Protein AF-A0AAV3FG25-F1 (afdb_monomer_lite)

Secondary structure (DSSP, 8-state):
--SHHHHHHHHHHHHHHHHHHHHTT-----GGGS-HHHHHHHHHHHHHHTT-SSPPPHHHHHHHHHHHH--

Radius of gyration: 11.73 Å; chains: 1; bounding box: 27×21×34 Å

pLDDT: mean 90.22, std 8.28, range [51.47, 96.06]

Organism: NCBI:txid883064

Structure (mmCIF, N/CA/C/O backbone):
data_AF-A0AAV3FG25-F1
#
_entry.id   AF-A0AAV3FG25-F1
#
loop_
_atom_site.group_PDB
_atom_site.id
_atom_site.type_symbol
_atom_site.label_atom_id
_atom_site.label_alt_id
_atom_site.label_comp_id
_atom_site.label_asym_id
_atom_site.label_entity_id
_atom_site.label_seq_id
_atom_site.pdbx_PDB_ins_code
_atom_site.Cartn_x
_atom_site.Cartn_y
_atom_site.Cartn_z
_atom_site.occupancy
_atom_site.B_iso_or_equiv
_atom_site.auth_seq_id
_atom_site.auth_comp_id
_atom_site.auth_asym_id
_atom_site.auth_atom_id
_atom_site.pdbx_PDB_model_num
ATOM 1 N N . MET A 1 1 ? 13.185 1.558 -23.324 1.00 51.47 1 MET A N 1
ATOM 2 C CA . MET A 1 1 ? 11.748 1.774 -23.026 1.00 51.47 1 MET A CA 1
ATOM 3 C C . MET A 1 1 ? 11.530 1.660 -21.512 1.00 51.47 1 MET A C 1
ATOM 5 O O . MET A 1 1 ? 10.734 0.844 -21.070 1.00 51.47 1 MET A O 1
ATOM 9 N N . SER A 1 2 ? 12.317 2.381 -20.709 1.00 61.69 2 SER A N 1
ATOM 10 C CA . SER A 1 2 ? 13.023 1.673 -19.627 1.00 61.69 2 SER A CA 1
ATOM 11 C C . SER A 1 2 ? 12.530 1.896 -18.194 1.00 61.69 2 SER A C 1
ATOM 13 O O . SER A 1 2 ? 12.694 0.982 -17.404 1.00 61.69 2 SER A O 1
ATOM 15 N N . ASP A 1 3 ? 11.855 2.999 -17.865 1.00 65.44 3 ASP A N 1
ATOM 16 C CA . ASP A 1 3 ? 11.439 3.258 -16.468 1.00 65.44 3 ASP A CA 1
ATOM 17 C C . ASP A 1 3 ? 9.957 3.621 -16.345 1.00 65.44 3 ASP A C 1
ATOM 19 O O . ASP A 1 3 ? 9.284 3.237 -15.392 1.00 65.44 3 ASP A O 1
ATOM 23 N N . ASN A 1 4 ? 9.412 4.309 -17.352 1.00 76.81 4 ASN A N 1
ATOM 24 C CA . ASN A 1 4 ? 8.026 4.771 -17.322 1.00 76.81 4 ASN A CA 1
ATOM 25 C C . ASN A 1 4 ? 7.027 3.605 -17.350 1.00 76.81 4 ASN A C 1
ATOM 27 O O . ASN A 1 4 ? 6.059 3.602 -16.602 1.00 76.81 4 ASN A O 1
ATOM 31 N N . LYS A 1 5 ? 7.323 2.569 -18.146 1.00 83.00 5 LYS A N 1
ATOM 32 C CA . LYS A 1 5 ? 6.468 1.383 -18.257 1.00 83.00 5 LYS A CA 1
ATOM 33 C C . LYS A 1 5 ? 6.403 0.588 -16.948 1.00 83.00 5 LYS A C 1
ATOM 35 O O . LYS A 1 5 ? 5.331 0.143 -16.565 1.00 83.00 5 LYS A O 1
ATOM 40 N N . LEU A 1 6 ? 7.531 0.466 -16.241 1.00 83.62 6 LEU A N 1
ATOM 41 C CA . LEU A 1 6 ? 7.587 -0.194 -14.933 1.00 83.62 6 LEU A CA 1
ATOM 42 C C . LEU A 1 6 ? 6.737 0.561 -13.899 1.00 83.62 6 LEU A C 1
ATOM 44 O O . LEU A 1 6 ? 5.990 -0.061 -13.152 1.00 83.62 6 LEU A O 1
ATOM 48 N N . LYS A 1 7 ? 6.823 1.899 -13.874 1.00 85.81 7 LYS A N 1
ATOM 49 C CA . LYS A 1 7 ? 6.008 2.730 -12.975 1.00 85.81 7 LYS A CA 1
ATOM 50 C C . LYS A 1 7 ? 4.516 2.571 -13.254 1.00 85.81 7 LYS A C 1
ATOM 52 O O . LYS A 1 7 ? 3.754 2.355 -12.320 1.00 85.81 7 LYS A O 1
ATOM 57 N N . GLU A 1 8 ? 4.109 2.622 -14.520 1.00 88.75 8 GLU A N 1
ATOM 58 C CA . GLU A 1 8 ? 2.707 2.431 -14.912 1.00 88.75 8 GLU A CA 1
ATOM 59 C C . GLU A 1 8 ? 2.182 1.034 -14.549 1.00 88.75 8 GLU A C 1
ATOM 61 O O . GLU A 1 8 ? 1.046 0.903 -14.090 1.00 88.75 8 GLU A O 1
ATOM 66 N N . ASP A 1 9 ? 2.999 -0.007 -14.723 1.00 91.50 9 ASP A N 1
ATOM 67 C CA . ASP A 1 9 ? 2.624 -1.369 -14.341 1.00 91.50 9 ASP A CA 1
ATOM 68 C C . ASP A 1 9 ? 2.509 -1.506 -12.812 1.00 91.50 9 ASP A C 1
ATOM 70 O O . ASP A 1 9 ? 1.528 -2.065 -12.322 1.00 91.50 9 ASP A O 1
ATOM 74 N N . LEU A 1 10 ? 3.425 -0.910 -12.040 1.00 93.19 10 LEU A N 1
ATOM 75 C CA . LEU A 1 10 ? 3.342 -0.893 -10.574 1.00 93.19 10 LEU A CA 1
ATOM 76 C C . LEU A 1 10 ? 2.116 -0.132 -10.059 1.00 93.19 10 LEU A C 1
ATOM 78 O O . LEU A 1 10 ? 1.492 -0.588 -9.104 1.00 93.19 10 LEU A O 1
ATOM 82 N N . VAL A 1 11 ? 1.721 0.972 -10.703 1.00 94.50 11 VAL A N 1
ATOM 83 C CA . VAL A 1 11 ? 0.484 1.700 -10.363 1.00 94.50 11 VAL A CA 1
ATOM 84 C C . VAL A 1 11 ? -0.743 0.803 -10.523 1.00 94.50 11 VAL A C 1
ATOM 86 O O . VAL A 1 11 ? -1.611 0.795 -9.650 1.00 94.50 11 VAL A O 1
ATOM 89 N N . LYS A 1 12 ? -0.828 0.025 -11.609 1.00 94.75 12 LYS A N 1
ATOM 90 C CA . LYS A 1 12 ? -1.946 -0.911 -11.820 1.00 94.75 12 LYS A CA 1
ATOM 91 C C . LYS A 1 12 ? -1.981 -1.984 -10.737 1.00 94.75 12 LYS A C 1
ATOM 93 O O . LYS A 1 12 ? -3.013 -2.149 -10.092 1.00 94.75 12 LYS A O 1
ATOM 98 N N . VAL A 1 13 ? -0.841 -2.627 -10.481 1.00 96.06 13 VAL A N 1
ATOM 99 C CA . VAL A 1 13 ? -0.723 -3.685 -9.467 1.00 96.06 13 VAL A CA 1
ATOM 100 C C . VAL A 1 13 ? -1.056 -3.149 -8.071 1.00 96.06 13 VAL A C 1
ATOM 102 O O . VAL A 1 13 ? -1.757 -3.812 -7.308 1.00 96.06 13 VAL A O 1
ATOM 105 N N . TYR A 1 14 ? -0.615 -1.933 -7.737 1.00 95.38 14 TYR A N 1
ATOM 106 C CA . TYR A 1 14 ? -0.938 -1.282 -6.465 1.00 95.38 14 TYR A CA 1
ATOM 107 C C . TYR A 1 14 ? -2.432 -0.976 -6.329 1.00 95.38 14 TYR A C 1
ATOM 109 O O . T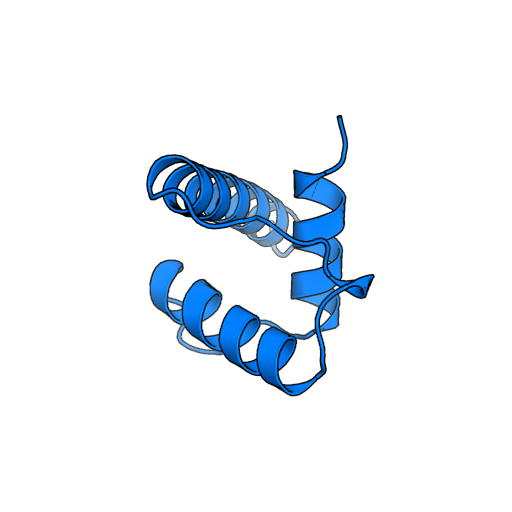YR A 1 14 ? -3.017 -1.254 -5.282 1.00 95.38 14 TYR A O 1
ATOM 117 N N . LYS A 1 15 ? -3.077 -0.473 -7.391 1.00 94.69 15 LYS A N 1
ATOM 118 C CA . LYS A 1 15 ? -4.533 -0.252 -7.416 1.00 94.69 15 LYS A CA 1
ATOM 119 C C . LYS A 1 15 ? -5.302 -1.546 -7.172 1.00 94.69 15 LYS A C 1
ATOM 121 O O . LYS A 1 15 ? -6.166 -1.585 -6.300 1.00 94.69 15 LYS A O 1
ATOM 126 N N . GLU A 1 16 ? -4.938 -2.615 -7.875 1.00 95.81 16 GLU A N 1
ATOM 127 C CA . GLU A 1 16 ? -5.545 -3.936 -7.688 1.00 95.81 16 GLU A CA 1
ATOM 128 C C . GLU A 1 16 ? -5.351 -4.452 -6.258 1.00 95.81 16 GLU A C 1
ATOM 130 O O . GLU A 1 16 ? -6.301 -4.929 -5.635 1.00 95.81 16 GLU A O 1
ATOM 135 N N . TRP A 1 17 ? -4.144 -4.309 -5.709 1.00 95.62 17 TRP A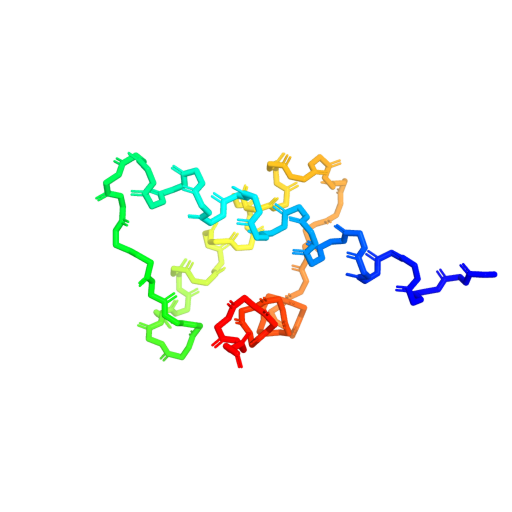 N 1
ATOM 136 C CA . TRP A 1 17 ? -3.835 -4.710 -4.340 1.00 95.62 17 TRP A CA 1
ATOM 137 C C . TRP A 1 17 ? -4.694 -3.969 -3.309 1.00 95.62 17 TRP A C 1
ATOM 139 O O . TRP A 1 17 ? -5.349 -4.603 -2.478 1.00 95.62 17 TRP A O 1
ATOM 149 N N . LYS A 1 18 ? -4.762 -2.635 -3.389 1.00 94.25 18 LYS A N 1
ATOM 150 C CA . LYS A 1 18 ? -5.577 -1.810 -2.484 1.00 94.25 18 LYS A CA 1
ATOM 151 C C . LYS A 1 18 ? -7.072 -2.095 -2.625 1.00 94.25 18 LYS A C 1
ATOM 153 O O . LYS A 1 18 ? -7.778 -2.140 -1.616 1.00 94.25 18 LYS A O 1
ATOM 158 N N . ASP A 1 19 ? -7.560 -2.371 -3.833 1.00 93.94 19 ASP A N 1
ATOM 159 C CA . ASP A 1 19 ? -8.945 -2.796 -4.051 1.00 93.94 19 ASP A CA 1
ATOM 160 C C . ASP A 1 19 ? -9.246 -4.153 -3.402 1.00 93.94 19 ASP A C 1
ATOM 162 O O . ASP A 1 19 ? -10.328 -4.341 -2.837 1.00 93.94 19 ASP A O 1
ATOM 166 N N . LEU A 1 20 ? -8.305 -5.102 -3.441 1.00 94.62 20 LEU A N 1
ATOM 167 C CA . LEU A 1 20 ? -8.431 -6.375 -2.728 1.00 94.62 20 LEU A CA 1
ATOM 168 C C . LEU A 1 20 ? -8.443 -6.168 -1.211 1.00 94.62 20 L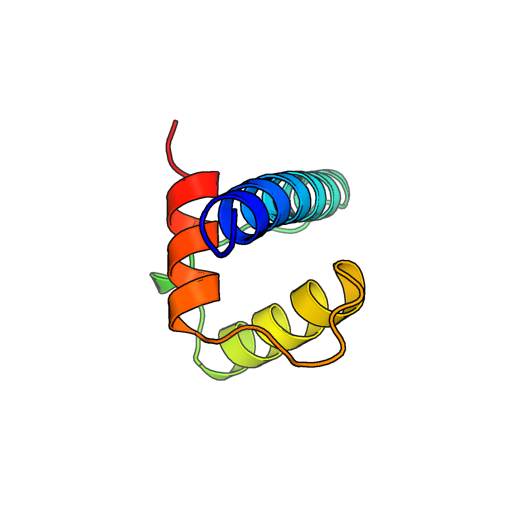EU A C 1
ATOM 170 O O . LEU A 1 20 ? -9.285 -6.751 -0.527 1.00 94.62 20 LEU A O 1
ATOM 174 N N . GLU A 1 21 ? -7.573 -5.308 -0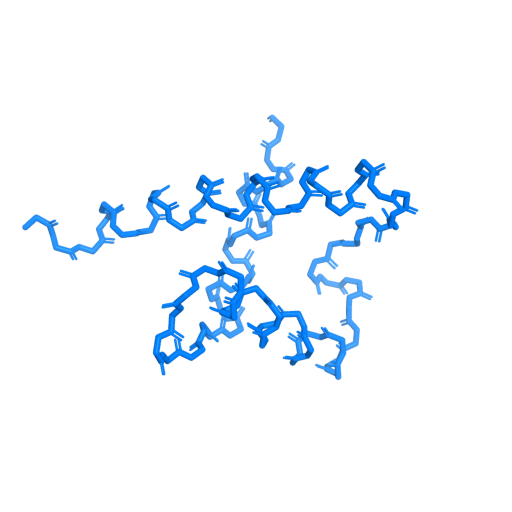.680 1.00 92.50 21 GLU A N 1
ATOM 175 C CA . GLU A 1 21 ? -7.570 -4.961 0.744 1.00 92.50 21 GLU A CA 1
ATOM 176 C C . GLU A 1 21 ? -8.896 -4.323 1.176 1.00 92.50 21 GLU A C 1
ATOM 178 O O . GLU A 1 21 ? -9.476 -4.711 2.194 1.00 92.50 21 GLU A O 1
ATOM 183 N N . LYS A 1 22 ? -9.426 -3.408 0.360 1.00 92.06 22 LYS A N 1
ATOM 184 C CA . LYS A 1 22 ? -10.723 -2.766 0.581 1.00 92.06 22 LYS A CA 1
ATOM 185 C C . LYS A 1 22 ? -11.862 -3.787 0.562 1.00 92.06 22 LYS A C 1
ATOM 187 O O . LYS A 1 22 ? -12.722 -3.756 1.441 1.00 92.06 22 LYS A O 1
ATOM 192 N N . LYS A 1 23 ? -11.861 -4.724 -0.395 1.00 94.00 23 LYS A N 1
ATOM 193 C CA . LYS A 1 23 ? -12.840 -5.828 -0.471 1.00 94.00 23 LYS A CA 1
ATOM 194 C C . LYS A 1 23 ? -12.736 -6.785 0.716 1.00 94.00 23 LYS A C 1
ATOM 196 O O . LYS A 1 23 ? -13.755 -7.303 1.160 1.00 94.00 23 LYS A O 1
ATOM 201 N N . ALA A 1 24 ? -11.537 -6.978 1.260 1.00 93.38 24 ALA A N 1
ATOM 202 C CA . ALA A 1 24 ? -11.303 -7.743 2.483 1.00 93.38 24 ALA A CA 1
ATOM 203 C C . ALA A 1 24 ? -11.723 -6.991 3.765 1.00 93.38 24 ALA A C 1
ATOM 205 O O . ALA A 1 24 ? -11.520 -7.497 4.866 1.00 93.38 24 ALA A O 1
ATOM 206 N N . GLY A 1 25 ? -12.298 -5.788 3.642 1.00 92.25 25 GLY A N 1
ATOM 207 C CA . GLY A 1 25 ? -12.769 -4.984 4.768 1.00 92.25 25 GLY A CA 1
ATOM 208 C C . GLY A 1 25 ? -11.664 -4.216 5.493 1.00 92.25 25 GLY A C 1
ATOM 209 O O . GLY A 1 25 ? -11.906 -3.687 6.579 1.00 92.25 25 GLY A O 1
ATOM 210 N N . LYS A 1 26 ? -10.454 -4.129 4.924 1.00 90.62 26 LYS A N 1
ATOM 211 C CA . LYS A 1 26 ? -9.390 -3.303 5.500 1.00 90.62 26 LYS A CA 1
ATOM 212 C C . LYS A 1 26 ? -9.661 -1.829 5.231 1.00 90.62 26 LYS A C 1
ATOM 214 O O . LYS A 1 26 ? -10.079 -1.432 4.143 1.00 90.62 26 LYS A O 1
ATOM 219 N N . LYS A 1 27 ? -9.379 -1.000 6.235 1.00 88.00 27 LYS A N 1
ATOM 220 C CA . LYS A 1 27 ? -9.409 0.454 6.089 1.00 88.00 27 LYS A CA 1
ATOM 221 C C . LYS A 1 27 ? -8.162 0.898 5.327 1.00 88.00 27 LYS A C 1
ATOM 223 O O . LYS A 1 27 ? -7.062 0.791 5.860 1.00 88.00 27 LYS A O 1
ATOM 228 N N . ILE A 1 28 ? -8.350 1.414 4.115 1.00 90.06 28 ILE A N 1
ATOM 229 C CA . ILE A 1 28 ? -7.267 2.023 3.340 1.00 90.06 28 ILE A CA 1
ATOM 230 C C . ILE A 1 28 ? -6.987 3.406 3.926 1.00 90.06 28 ILE A C 1
ATOM 232 O O . ILE A 1 28 ? -7.902 4.222 4.042 1.00 90.06 28 ILE A O 1
ATOM 236 N N . LYS A 1 29 ? -5.743 3.627 4.344 1.00 88.25 29 LYS A N 1
ATOM 237 C CA . LYS A 1 29 ? -5.234 4.909 4.834 1.00 88.25 29 LYS A CA 1
ATOM 238 C C . LYS A 1 29 ? -4.332 5.516 3.768 1.00 88.25 29 LYS A C 1
ATOM 240 O O . LYS A 1 29 ? -3.706 4.768 3.021 1.00 88.25 29 LYS A O 1
ATOM 245 N N . HIS A 1 30 ? -4.247 6.838 3.738 1.00 88.62 30 HIS A N 1
ATOM 246 C CA . HIS A 1 30 ? -3.245 7.525 2.938 1.00 88.62 30 HIS A CA 1
ATOM 247 C C . HIS A 1 30 ? -1.851 7.363 3.541 1.00 88.62 30 HIS A C 1
ATOM 249 O O . HIS A 1 30 ? -1.692 7.260 4.760 1.00 88.62 30 HIS A O 1
ATOM 255 N N . HIS A 1 31 ? -0.827 7.467 2.698 1.00 89.00 31 HIS A N 1
ATOM 256 C CA . HIS A 1 31 ? 0.577 7.384 3.088 1.00 89.00 31 HIS A CA 1
ATOM 257 C C . HIS A 1 31 ? 0.936 8.326 4.251 1.00 89.00 31 HIS A C 1
ATOM 259 O O . HIS A 1 31 ? 1.682 7.953 5.156 1.00 89.00 31 HIS A O 1
ATOM 265 N N . HIS A 1 32 ? 0.396 9.549 4.261 1.00 87.94 32 HIS A N 1
ATOM 266 C CA . HIS A 1 32 ? 0.666 10.538 5.313 1.00 87.94 32 HIS A CA 1
ATOM 267 C C . HIS A 1 32 ? -0.007 10.211 6.658 1.00 87.94 32 HIS A C 1
ATOM 269 O O . HIS A 1 32 ? 0.384 10.763 7.685 1.00 87.94 32 HIS A O 1
ATOM 275 N N . GLU A 1 33 ? -1.004 9.323 6.671 1.00 90.12 33 GLU A N 1
ATOM 276 C CA . GLU A 1 33 ? -1.672 8.851 7.889 1.00 90.12 33 GLU A CA 1
ATOM 277 C C . GLU A 1 33 ? -0.951 7.651 8.527 1.00 90.12 33 GLU A C 1
ATOM 279 O O . GLU A 1 33 ? -1.265 7.274 9.660 1.00 90.12 33 GLU A O 1
ATOM 284 N N . LEU A 1 34 ? -0.007 7.032 7.809 1.00 89.44 34 LEU A N 1
ATOM 285 C CA . LEU A 1 34 ? 0.753 5.878 8.280 1.00 89.44 34 LEU A CA 1
ATOM 286 C C . LEU A 1 34 ? 1.916 6.308 9.178 1.00 89.44 34 LEU A C 1
ATOM 288 O O . LEU A 1 34 ? 2.708 7.194 8.839 1.00 89.44 34 LEU A O 1
ATOM 292 N N . LYS A 1 35 ? 2.075 5.620 10.312 1.00 93.12 35 LYS A N 1
ATOM 293 C CA . LYS A 1 35 ? 3.311 5.690 11.103 1.00 93.12 35 LYS A CA 1
ATOM 294 C C . LYS A 1 35 ? 4.459 5.028 10.345 1.00 93.12 35 LYS A C 1
ATOM 296 O O . LYS A 1 35 ? 4.233 4.172 9.499 1.00 93.12 35 LYS A O 1
ATOM 301 N N . LYS A 1 36 ? 5.702 5.361 10.707 1.00 90.88 36 LYS A N 1
ATOM 302 C CA . LYS A 1 36 ? 6.906 4.792 10.079 1.00 90.88 36 LYS A CA 1
ATOM 303 C C . LYS A 1 36 ? 6.872 3.256 9.991 1.00 90.88 36 LYS A C 1
ATOM 305 O O . LYS A 1 36 ? 7.087 2.718 8.916 1.00 90.88 36 LYS A O 1
ATOM 310 N N . GLU A 1 37 ? 6.524 2.575 11.082 1.00 92.88 37 GLU A N 1
ATOM 311 C CA . GLU A 1 37 ? 6.424 1.105 11.113 1.00 92.88 37 GLU A CA 1
ATOM 312 C C . GLU A 1 37 ? 5.328 0.570 10.174 1.00 92.88 37 GLU A C 1
ATOM 314 O O . GLU A 1 37 ? 5.518 -0.450 9.522 1.00 92.88 37 GLU A O 1
ATOM 319 N N . GLU A 1 38 ? 4.193 1.273 10.055 1.00 92.69 38 GLU A N 1
ATOM 320 C CA . GLU A 1 38 ? 3.120 0.896 9.122 1.00 92.69 38 GLU A CA 1
ATOM 321 C C . GLU A 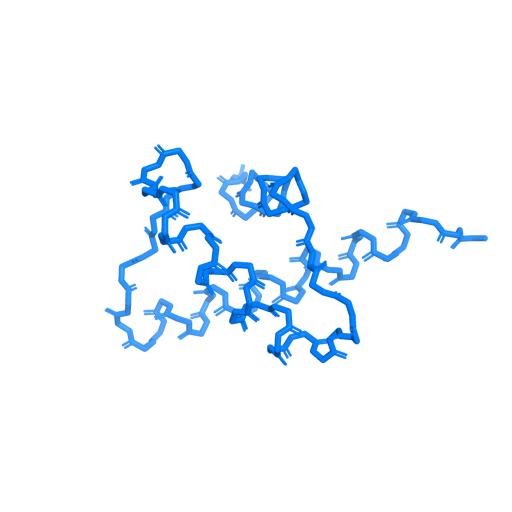1 38 ? 3.556 1.088 7.663 1.00 92.69 38 GLU A C 1
ATOM 323 O O . GLU A 1 38 ? 3.175 0.301 6.804 1.00 92.69 38 GLU A O 1
ATOM 328 N N . LYS A 1 39 ? 4.373 2.109 7.374 1.00 92.69 39 LYS A N 1
ATOM 329 C CA . LYS A 1 39 ? 4.939 2.320 6.035 1.00 92.69 39 LYS A CA 1
ATOM 330 C C . LYS A 1 39 ? 5.933 1.225 5.666 1.00 92.69 39 LYS A C 1
ATOM 332 O O . LYS A 1 39 ? 5.898 0.738 4.543 1.00 92.69 39 LYS A O 1
ATOM 337 N N . GLU A 1 40 ? 6.807 0.841 6.593 1.00 94.19 40 GLU A N 1
ATOM 338 C CA . GLU A 1 40 ? 7.767 -0.250 6.387 1.00 94.19 40 GLU A CA 1
ATOM 339 C C . GLU A 1 40 ? 7.043 -1.592 6.165 1.00 94.19 40 GLU A C 1
ATOM 341 O O . GLU A 1 40 ? 7.384 -2.318 5.229 1.00 94.19 40 GLU A O 1
ATOM 346 N N . ASP A 1 41 ? 5.992 -1.880 6.945 1.00 94.31 41 ASP A N 1
ATOM 347 C CA . ASP A 1 41 ? 5.124 -3.051 6.738 1.00 94.31 41 ASP A CA 1
ATOM 348 C C . ASP A 1 41 ? 4.428 -3.009 5.369 1.00 94.31 41 ASP A C 1
ATOM 350 O O . ASP A 1 41 ? 4.403 -4.000 4.640 1.00 94.31 41 ASP A O 1
ATOM 354 N N . GLU A 1 42 ? 3.896 -1.850 4.983 1.00 93.56 42 GLU A N 1
ATOM 355 C CA . GLU A 1 42 ? 3.203 -1.673 3.711 1.00 93.56 42 GLU A CA 1
ATOM 356 C C . GLU A 1 42 ? 4.141 -1.839 2.507 1.00 93.56 42 GLU A C 1
ATOM 358 O O . GLU A 1 42 ? 3.787 -2.533 1.551 1.00 93.56 42 GLU A O 1
ATOM 363 N N . ILE A 1 43 ? 5.359 -1.288 2.579 1.00 95.06 43 ILE A N 1
ATOM 364 C CA . ILE A 1 43 ? 6.414 -1.491 1.578 1.00 95.06 43 ILE A CA 1
ATOM 365 C C . ILE A 1 43 ? 6.698 -2.981 1.409 1.00 95.06 43 ILE A C 1
ATOM 367 O O . ILE A 1 43 ? 6.712 -3.471 0.277 1.00 95.06 43 ILE A O 1
ATOM 371 N N . GLN A 1 44 ? 6.911 -3.706 2.509 1.00 95.25 44 GLN A N 1
ATOM 372 C CA . GLN A 1 44 ? 7.236 -5.128 2.446 1.00 95.25 44 GLN A CA 1
ATOM 373 C C . GLN A 1 44 ? 6.071 -5.931 1.860 1.00 95.25 44 GLN A C 1
ATOM 375 O O . GLN A 1 44 ? 6.249 -6.666 0.893 1.00 95.25 44 GLN A O 1
ATOM 380 N N . ARG A 1 45 ? 4.855 -5.731 2.376 1.00 95.06 45 ARG A N 1
ATOM 381 C CA . ARG A 1 45 ? 3.667 -6.490 1.962 1.00 95.06 45 ARG A CA 1
ATOM 382 C C . ARG A 1 45 ? 3.271 -6.230 0.517 1.00 95.06 45 ARG A C 1
ATOM 384 O O . ARG A 1 45 ? 2.860 -7.164 -0.172 1.00 95.06 45 ARG A O 1
ATOM 391 N N . PHE A 1 46 ? 3.384 -4.988 0.052 1.00 95.50 46 PHE A N 1
ATOM 392 C CA . PHE A 1 46 ? 3.161 -4.682 -1.355 1.00 95.50 46 PHE A CA 1
ATOM 393 C C . PHE A 1 46 ? 4.258 -5.286 -2.236 1.00 95.50 46 PHE A C 1
ATOM 395 O O . PHE A 1 46 ? 3.945 -5.863 -3.274 1.00 95.50 46 PHE A O 1
ATOM 402 N N . SER A 1 47 ? 5.525 -5.201 -1.823 1.00 94.81 47 SER A N 1
ATOM 403 C CA . SER A 1 47 ? 6.642 -5.767 -2.592 1.00 94.81 47 SER A CA 1
ATOM 404 C C . SER A 1 47 ? 6.530 -7.287 -2.724 1.00 94.81 47 SER A C 1
ATOM 406 O O . SER A 1 47 ? 6.736 -7.817 -3.816 1.00 94.81 47 SER A O 1
ATOM 408 N N . ASP A 1 48 ? 6.110 -7.968 -1.655 1.00 95.75 48 ASP A N 1
ATOM 409 C CA . ASP A 1 48 ? 5.827 -9.404 -1.654 1.00 95.75 48 ASP A CA 1
ATOM 410 C C . ASP A 1 48 ? 4.649 -9.740 -2.583 1.00 95.75 48 ASP A C 1
ATOM 412 O O . ASP A 1 48 ? 4.732 -10.673 -3.382 1.00 95.75 48 ASP A O 1
ATOM 416 N N . TYR A 1 49 ? 3.565 -8.955 -2.533 1.00 94.75 49 TYR A N 1
ATOM 417 C CA . TYR A 1 49 ? 2.409 -9.124 -3.422 1.00 94.75 49 TYR A CA 1
ATOM 418 C C . TYR A 1 49 ? 2.771 -8.917 -4.899 1.00 94.75 49 TYR A C 1
ATOM 420 O O . TYR A 1 49 ? 2.339 -9.682 -5.760 1.00 94.75 49 TYR A O 1
ATOM 428 N N . ALA A 1 50 ? 3.582 -7.902 -5.193 1.00 93.00 50 ALA A N 1
ATOM 429 C CA . ALA A 1 50 ? 4.047 -7.585 -6.538 1.00 93.00 50 ALA A CA 1
ATOM 430 C C . ALA A 1 50 ? 5.156 -8.535 -7.035 1.00 93.00 50 ALA A C 1
ATOM 432 O O . ALA A 1 50 ? 5.581 -8.423 -8.186 1.00 93.00 50 ALA A O 1
ATOM 433 N N . GLY A 1 51 ? 5.630 -9.468 -6.198 1.00 93.94 51 GLY A N 1
ATOM 434 C CA . GLY A 1 51 ? 6.686 -10.419 -6.549 1.00 93.94 51 GLY A CA 1
ATOM 435 C C . GLY A 1 51 ? 8.038 -9.753 -6.811 1.00 93.94 51 GLY A C 1
ATOM 436 O O . GLY A 1 51 ? 8.820 -10.241 -7.630 1.00 93.94 51 GLY A O 1
ATOM 437 N N . LEU A 1 52 ? 8.309 -8.619 -6.161 1.00 91.81 52 LEU A N 1
ATOM 438 C CA . LEU A 1 52 ? 9.544 -7.867 -6.351 1.00 91.81 52 LEU A CA 1
ATOM 439 C C . LEU A 1 52 ? 10.682 -8.496 -5.547 1.00 91.81 52 LEU A C 1
ATOM 441 O O . LEU A 1 52 ? 10.566 -8.733 -4.349 1.00 91.81 52 LEU A O 1
ATOM 445 N N . SER A 1 53 ? 11.826 -8.716 -6.197 1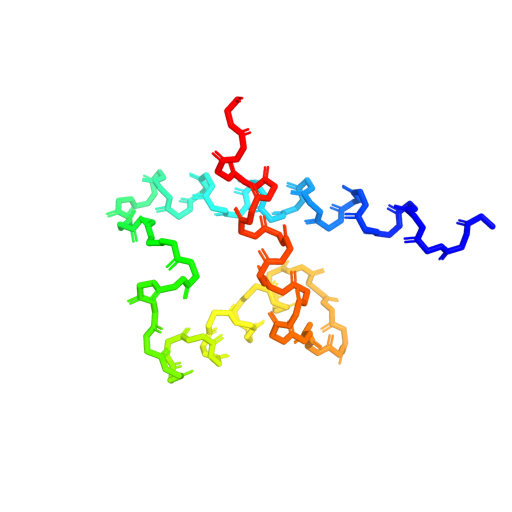.00 90.50 53 SER A N 1
ATOM 446 C CA . SER A 1 53 ? 13.030 -9.218 -5.523 1.00 90.50 53 SER A CA 1
ATOM 447 C C . SER A 1 53 ? 13.678 -8.183 -4.601 1.00 90.50 53 SER A C 1
ATOM 449 O O . SER A 1 53 ? 14.446 -8.542 -3.713 1.00 90.50 53 SER A O 1
ATOM 451 N N . VAL A 1 54 ? 13.417 -6.898 -4.848 1.00 89.75 54 VAL A N 1
ATOM 452 C CA . VAL A 1 54 ? 13.883 -5.773 -4.036 1.00 89.75 54 VAL A CA 1
ATOM 453 C C . VAL A 1 54 ? 12.656 -4.966 -3.620 1.00 89.75 54 VAL A C 1
ATOM 455 O O . VAL A 1 54 ? 11.874 -4.605 -4.505 1.00 89.75 54 VAL A O 1
ATOM 458 N N . PRO A 1 55 ? 12.479 -4.670 -2.320 1.00 93.50 55 PRO A N 1
ATOM 459 C CA . PRO A 1 55 ? 11.364 -3.855 -1.872 1.00 93.50 55 PRO A CA 1
ATOM 460 C C . PRO A 1 55 ? 11.363 -2.465 -2.508 1.00 93.50 55 PRO A C 1
ATOM 462 O O . PRO A 1 55 ? 12.421 -1.887 -2.774 1.00 93.50 55 PRO A O 1
ATOM 465 N N . ILE A 1 56 ? 10.172 -1.912 -2.734 1.00 93.00 56 ILE A N 1
ATOM 466 C CA . ILE A 1 56 ? 10.043 -0.528 -3.196 1.00 93.00 56 ILE A CA 1
ATOM 467 C C . ILE A 1 56 ? 10.550 0.462 -2.137 1.00 93.00 56 ILE A C 1
ATOM 469 O O . ILE A 1 56 ? 10.607 0.164 -0.947 1.00 93.00 56 ILE A O 1
ATOM 473 N N . THR A 1 57 ? 10.912 1.668 -2.561 1.00 93.88 57 THR A N 1
ATOM 474 C CA . THR A 1 57 ? 11.296 2.743 -1.636 1.00 93.88 57 THR A CA 1
ATOM 475 C C . THR A 1 57 ? 10.067 3.449 -1.057 1.00 93.88 57 THR A C 1
ATOM 477 O O . THR A 1 57 ? 8.974 3.374 -1.620 1.00 93.88 57 THR A O 1
ATOM 480 N N . GLU A 1 58 ? 10.246 4.201 0.035 1.00 93.62 58 GLU A N 1
ATOM 481 C CA . GLU A 1 58 ? 9.177 5.038 0.604 1.00 93.62 58 GLU A CA 1
ATOM 482 C C . GLU A 1 58 ? 8.675 6.095 -0.398 1.00 93.62 58 GLU A C 1
ATOM 484 O O . GLU A 1 58 ? 7.470 6.305 -0.498 1.00 93.62 58 GLU A O 1
ATOM 489 N N . GLU A 1 59 ? 9.566 6.697 -1.200 1.00 92.94 59 GLU A N 1
ATOM 490 C CA . GLU A 1 59 ? 9.176 7.608 -2.292 1.00 92.94 59 GLU A CA 1
ATOM 491 C C . GLU A 1 59 ? 8.288 6.922 -3.332 1.00 92.94 59 GLU A C 1
ATOM 493 O O . GLU A 1 59 ? 7.322 7.510 -3.817 1.00 92.94 59 GLU A O 1
ATOM 498 N N . MET A 1 60 ? 8.596 5.669 -3.674 1.00 93.38 60 MET A N 1
ATOM 499 C CA . MET A 1 60 ? 7.783 4.918 -4.622 1.00 93.38 60 MET A CA 1
ATOM 500 C C . MET A 1 60 ? 6.424 4.566 -4.016 1.00 93.38 60 MET A C 1
ATOM 502 O O . MET A 1 60 ? 5.415 4.674 -4.706 1.00 93.38 60 MET A O 1
ATOM 506 N N . LEU A 1 61 ? 6.373 4.204 -2.730 1.00 93.75 61 LEU A N 1
ATOM 507 C CA . LEU A 1 61 ? 5.106 3.984 -2.033 1.00 93.75 61 LEU A CA 1
ATOM 508 C C . LEU A 1 61 ? 4.254 5.259 -2.023 1.00 93.75 61 LEU A C 1
ATOM 510 O O . LEU A 1 61 ? 3.067 5.190 -2.323 1.00 93.75 61 LEU A O 1
ATOM 514 N N . LEU A 1 62 ? 4.855 6.415 -1.719 1.00 93.81 62 LEU A N 1
ATOM 515 C CA . LEU A 1 62 ? 4.167 7.706 -1.757 1.00 93.81 62 LEU A CA 1
ATOM 516 C C . LEU A 1 62 ? 3.572 7.978 -3.145 1.00 93.81 62 LEU A C 1
ATOM 518 O O . LEU A 1 62 ? 2.390 8.288 -3.243 1.00 93.81 62 LEU A O 1
ATOM 522 N N . TYR A 1 63 ? 4.356 7.796 -4.209 1.00 93.38 63 TYR A N 1
ATOM 523 C CA . TYR A 1 63 ? 3.881 7.977 -5.583 1.00 93.38 63 TYR A CA 1
ATOM 524 C C . TYR A 1 63 ? 2.692 7.061 -5.922 1.00 93.38 63 TYR A C 1
ATOM 526 O O . TYR A 1 63 ? 1.705 7.501 -6.510 1.00 93.38 63 TYR A O 1
ATOM 534 N N . LEU A 1 64 ? 2.768 5.783 -5.540 1.00 94.00 64 LEU A N 1
ATOM 535 C CA . LEU A 1 64 ? 1.689 4.820 -5.771 1.00 94.00 64 LEU A CA 1
ATOM 536 C C . LEU A 1 64 ? 0.418 5.191 -4.997 1.00 94.00 64 LEU A C 1
ATOM 538 O O . LEU A 1 64 ? -0.686 5.050 -5.526 1.00 94.00 64 LEU A O 1
ATOM 542 N N . ASP A 1 65 ? 0.573 5.693 -3.771 1.00 93.31 65 ASP A N 1
ATOM 543 C CA . ASP A 1 65 ? -0.530 6.179 -2.946 1.00 93.31 65 ASP A CA 1
ATOM 544 C C . ASP A 1 65 ? -1.216 7.395 -3.579 1.00 93.31 65 ASP A C 1
ATOM 546 O O . ASP A 1 65 ? -2.435 7.399 -3.757 1.00 93.31 65 ASP A O 1
ATOM 550 N N . GLU A 1 66 ? -0.437 8.388 -4.015 1.00 93.06 66 GLU A N 1
ATOM 551 C CA . GLU A 1 66 ? -0.953 9.559 -4.729 1.00 93.06 66 GLU A CA 1
ATOM 552 C C . GLU A 1 66 ? -1.735 9.150 -5.982 1.00 93.06 66 GLU A C 1
ATOM 554 O O . GLU A 1 66 ? -2.858 9.609 -6.184 1.00 93.06 66 GLU A O 1
ATOM 559 N N . GLU A 1 67 ? -1.202 8.231 -6.789 1.00 93.00 67 GLU A N 1
ATOM 560 C CA . GLU A 1 67 ? -1.864 7.752 -8.007 1.00 93.00 67 GLU A CA 1
ATOM 561 C C . GLU A 1 67 ? -3.110 6.892 -7.737 1.00 93.00 67 GLU A C 1
ATOM 563 O O . GLU A 1 67 ? -4.010 6.834 -8.584 1.00 93.00 67 GLU A O 1
ATOM 568 N N . TYR A 1 68 ? -3.186 6.215 -6.587 1.00 91.38 68 TYR A N 1
ATOM 569 C CA . TYR A 1 68 ? -4.377 5.476 -6.155 1.00 91.38 68 TYR A CA 1
ATOM 570 C C . TYR A 1 68 ? -5.511 6.415 -5.742 1.00 91.38 68 TYR A C 1
ATOM 572 O O . TYR A 1 68 ? -6.659 6.204 -6.129 1.00 91.38 68 TYR A O 1
ATOM 580 N N . PHE A 1 69 ? -5.189 7.459 -4.980 1.00 88.12 69 PHE A N 1
ATOM 581 C CA . PHE A 1 69 ? -6.171 8.414 -4.467 1.00 88.12 69 PHE A CA 1
ATOM 582 C C . PHE A 1 69 ? -6.500 9.558 -5.425 1.00 88.12 69 PHE A C 1
ATOM 584 O O . PHE A 1 69 ? -7.421 10.333 -5.163 1.00 88.12 69 PHE A O 1
ATOM 591 N N . ARG A 1 70 ? -5.774 9.668 -6.535 1.00 85.00 70 ARG A N 1
ATOM 592 C CA . ARG A 1 70 ? -6.085 10.582 -7.629 1.00 85.00 70 ARG A CA 1
ATOM 593 C C . ARG A 1 70 ? -7.384 10.142 -8.316 1.00 85.00 70 ARG A C 1
ATOM 595 O O . ARG A 1 70 ? -7.379 9.211 -9.120 1.00 85.00 70 ARG A O 1
ATOM 602 N N . VAL A 1 71 ? -8.486 10.795 -7.938 1.00 60.16 71 VAL A N 1
ATOM 603 C CA . VAL A 1 71 ? -9.845 10.619 -8.491 1.00 60.16 71 VAL A CA 1
ATOM 604 C C . VAL A 1 71 ? -9.982 11.310 -9.842 1.00 60.16 71 VAL A C 1
ATOM 606 O O . VAL A 1 71 ? -9.511 12.465 -9.956 1.00 60.16 71 VAL A O 1
#

Sequence (71 aa):
MSDNKLKEDLVKVYKEWKDLEKKAGKKIKHHHELKKEEKEDEIQRFSDYAGLSVPITEEMLLYLDEEYFRV

Foldseek 3Di:
DPPVVVLVVLLVLLLVVVVVCVVVVHDDDALVVDDPVRLVVVQVVSCVSVVHPDTDDSVSVNVSRCSNPVD